Protein AF-A0A8D9LXT5-F1 (afdb_monomer_lite)

Secondary structure (DSSP, 8-state):
--SSSS--PPPP-SHHHHHHHHHHTTSPPPP--SSPP---EEETTEEESS--HHHHIIIIISHHHHHHHHHHGGGGT-TT---SSHHHHHHHHHS--STHHHHHHHHHHHHHHHHHHHHHHHHHHH-----HHHHHHHHHHHHHHHHHTTTTSHHHHHHHHHHHTT-

pLDDT: mean 80.19, std 13.58, range [46.47, 96.38]

Foldseek 3Di:
DDPPFADPDDDDPDPVSVVVNVVVRVDGPPPPDPDDDQDFDDDPRDTHNDDDLVLLCLCFNPPQNVLLCCLLCVLLVRNPDGDSDPVSLVCVLVPDDDPLSSVLSVLLSVLSSVLSVVQVVCCVPVVDHDHSVVSSVVSLVSSLVVLVVVVVDVSSVVSNCSSPVRD

Radius of gyration: 23.9 Å; chains: 1; bounding box: 64×50×37 Å

Sequence (167 aa):
ACPGNSWNLPHPRTDNEVLLHAHLTTVAPPMQTTSEDKYFWRVDGAQLNKFSAARNHILLTCGYSSEIWRLVLPRLASPNVCFMNWTELLSWIKEPASGNVSILKKIATQSTVHHIWRQRNNILHNQVLIPPNTVFRIIDREVRNILLGRRDKRKYTTLLSSWLQFT

Structure (mmCIF, N/CA/C/O backbone):
data_AF-A0A8D9LXT5-F1
#
_entry.id   AF-A0A8D9LXT5-F1
#
loop_
_atom_site.group_PDB
_atom_site.id
_atom_site.type_symbol
_atom_site.label_atom_id
_atom_site.label_alt_id
_atom_site.label_comp_id
_atom_site.label_asym_id
_atom_site.label_entity_id
_atom_site.label_seq_id
_atom_site.pdbx_PDB_ins_code
_atom_site.Cartn_x
_atom_site.Cartn_y
_atom_site.Cartn_z
_atom_site.occupancy
_atom_site.B_iso_or_equiv
_atom_site.auth_seq_id
_atom_site.auth_comp_id
_atom_site.auth_asym_id
_atom_site.auth_atom_id
_atom_site.pdbx_PDB_model_num
ATOM 1 N N . ALA A 1 1 ? 32.777 -14.911 17.651 1.00 46.47 1 ALA A N 1
ATOM 2 C CA . ALA A 1 1 ? 34.186 -14.479 17.734 1.00 46.47 1 ALA A CA 1
ATOM 3 C C . ALA A 1 1 ? 35.069 -15.714 17.594 1.00 46.47 1 ALA A C 1
ATOM 5 O O . ALA A 1 1 ? 34.849 -16.660 18.340 1.00 46.47 1 ALA A O 1
ATOM 6 N N . CYS A 1 2 ? 35.966 -15.757 16.604 1.00 52.22 2 CYS A N 1
ATOM 7 C CA . CYS A 1 2 ? 36.851 -16.898 16.334 1.00 52.22 2 CYS A CA 1
ATOM 8 C C . CYS A 1 2 ? 38.045 -16.867 17.302 1.00 52.22 2 CYS A C 1
ATOM 10 O O . CYS A 1 2 ? 38.934 -16.037 17.100 1.00 52.22 2 CYS A O 1
ATOM 12 N N . PRO A 1 3 ? 38.107 -17.699 18.354 1.00 52.59 3 PRO A N 1
ATOM 13 C CA . PRO A 1 3 ? 39.251 -17.689 19.250 1.00 52.59 3 PRO A CA 1
ATOM 14 C C . PRO A 1 3 ? 40.412 -18.395 18.541 1.00 52.59 3 PRO A C 1
ATOM 16 O O . PRO A 1 3 ? 40.383 -19.605 18.367 1.00 52.59 3 PRO A O 1
ATOM 19 N N . GLY A 1 4 ? 41.405 -17.620 18.098 1.00 58.19 4 GLY A N 1
ATOM 20 C CA . GLY A 1 4 ? 42.671 -18.122 17.555 1.00 58.19 4 GLY A CA 1
ATOM 21 C C . GLY A 1 4 ? 42.590 -18.694 16.139 1.00 58.19 4 GLY A C 1
ATOM 22 O O . GLY A 1 4 ? 42.284 -19.865 15.982 1.00 58.19 4 GLY A O 1
ATOM 23 N N . ASN A 1 5 ? 42.910 -17.871 15.128 1.00 64.31 5 ASN A N 1
ATOM 24 C CA . ASN A 1 5 ? 43.338 -18.199 13.749 1.00 64.31 5 ASN A CA 1
ATOM 25 C C . ASN A 1 5 ? 42.746 -19.428 13.014 1.00 64.31 5 ASN A C 1
ATOM 27 O O . ASN A 1 5 ? 43.299 -19.854 12.004 1.00 64.31 5 ASN A O 1
ATOM 31 N N . SER A 1 6 ? 41.612 -19.963 13.457 1.00 66.50 6 SER A N 1
ATOM 32 C CA . SER A 1 6 ? 41.026 -21.212 12.976 1.00 66.50 6 SER A CA 1
ATOM 33 C C . SER A 1 6 ? 39.534 -21.022 12.733 1.00 66.50 6 SER A C 1
ATOM 35 O O . SER A 1 6 ? 38.857 -20.286 13.460 1.00 66.50 6 SER A O 1
ATOM 37 N N . TRP A 1 7 ? 39.008 -21.694 11.709 1.00 74.94 7 TRP A N 1
ATOM 38 C CA . TRP A 1 7 ? 37.572 -21.743 11.457 1.00 74.94 7 TRP A CA 1
ATOM 39 C C . TRP A 1 7 ? 36.876 -22.559 12.547 1.00 74.94 7 TRP A C 1
ATOM 41 O O . TRP A 1 7 ? 37.212 -23.719 12.768 1.00 74.94 7 TRP A O 1
ATOM 51 N N . ASN A 1 8 ? 35.883 -21.969 13.215 1.00 77.44 8 ASN A N 1
ATOM 52 C CA . ASN A 1 8 ? 35.031 -22.699 14.151 1.00 77.44 8 ASN A CA 1
ATOM 53 C C . ASN A 1 8 ? 33.875 -23.350 13.375 1.00 77.44 8 ASN A C 1
ATOM 55 O O . ASN A 1 8 ? 32.803 -22.758 13.242 1.00 77.44 8 ASN A O 1
ATOM 59 N N . LEU A 1 9 ? 34.138 -24.521 12.788 1.00 78.94 9 LEU A N 1
ATOM 60 C CA . LEU A 1 9 ? 33.161 -25.279 12.005 1.00 78.94 9 LEU A CA 1
ATOM 61 C C . LEU A 1 9 ? 32.528 -26.384 12.867 1.00 78.94 9 LEU A C 1
ATOM 63 O O . LEU A 1 9 ? 33.246 -27.068 13.601 1.00 78.94 9 LEU A O 1
ATOM 67 N N . PRO A 1 10 ? 31.202 -26.591 12.790 1.00 80.38 10 PRO A N 1
ATOM 68 C CA . PRO A 1 10 ? 30.554 -27.730 13.431 1.00 80.38 10 PRO A CA 1
ATOM 69 C C . PRO A 1 10 ? 30.988 -29.055 12.779 1.00 80.38 10 PRO A C 1
ATOM 71 O O . PRO A 1 10 ? 31.561 -29.077 11.692 1.00 80.38 10 PRO A O 1
ATOM 74 N N . HIS A 1 11 ? 30.704 -30.183 13.434 1.00 84.50 11 HIS A N 1
ATOM 75 C CA . HIS A 1 11 ? 30.995 -31.497 12.854 1.00 84.50 11 HIS A CA 1
ATOM 76 C C . HIS A 1 11 ? 30.159 -31.718 11.578 1.00 84.50 11 HIS A C 1
ATOM 78 O O . HIS A 1 11 ? 28.929 -31.634 11.667 1.00 84.50 11 HIS A O 1
ATOM 84 N N . PRO A 1 12 ? 30.780 -32.053 10.429 1.00 85.12 12 PRO A N 1
ATOM 85 C CA . PRO A 1 12 ? 30.055 -32.272 9.187 1.00 85.12 12 PRO A CA 1
ATOM 86 C C . PRO A 1 12 ? 29.144 -33.497 9.288 1.00 85.12 12 PRO A C 1
ATOM 88 O O . PRO A 1 12 ? 29.523 -34.524 9.851 1.00 85.12 12 PRO A O 1
ATOM 91 N N . ARG A 1 13 ? 27.925 -33.396 8.765 1.00 86.56 13 ARG A N 1
ATOM 92 C CA . ARG A 1 13 ? 26.906 -34.459 8.811 1.00 86.56 13 ARG A CA 1
ATOM 93 C C . ARG A 1 13 ? 26.669 -35.113 7.452 1.00 86.56 13 ARG A C 1
ATOM 95 O O . ARG A 1 13 ? 25.882 -36.050 7.366 1.00 86.56 13 ARG A O 1
ATOM 102 N N . THR A 1 14 ? 27.316 -34.610 6.401 1.00 88.94 14 THR A N 1
ATOM 103 C CA . THR A 1 14 ? 27.191 -35.098 5.021 1.00 88.94 14 THR A CA 1
ATOM 104 C C . THR A 1 14 ? 28.520 -34.988 4.274 1.00 88.94 14 THR A C 1
ATOM 106 O O . THR A 1 14 ? 29.343 -34.138 4.608 1.00 88.94 14 THR A O 1
ATOM 109 N N . ASP A 1 15 ? 28.705 -35.781 3.216 1.00 86.56 15 ASP A N 1
ATOM 110 C CA . ASP A 1 15 ? 29.928 -35.752 2.394 1.00 86.56 15 ASP A CA 1
ATOM 111 C C . ASP A 1 15 ? 30.153 -34.393 1.712 1.00 86.56 15 ASP A C 1
ATOM 113 O O . ASP A 1 15 ? 31.279 -33.904 1.631 1.00 86.56 15 ASP A O 1
ATOM 117 N N . ASN A 1 16 ? 29.073 -33.722 1.298 1.00 85.44 16 ASN A N 1
ATOM 118 C CA . ASN A 1 16 ? 29.146 -32.363 0.750 1.00 85.44 16 ASN A CA 1
ATOM 119 C C . ASN A 1 16 ? 29.665 -31.354 1.786 1.00 85.44 16 ASN A C 1
ATOM 121 O O . ASN A 1 16 ? 30.407 -30.434 1.446 1.00 85.44 16 ASN A O 1
ATOM 125 N N . GLU A 1 17 ? 29.295 -31.529 3.054 1.00 85.81 17 GLU A N 1
ATOM 126 C CA . GLU A 1 17 ? 29.760 -30.690 4.157 1.00 85.81 17 GLU A CA 1
ATOM 127 C C . GLU A 1 17 ? 31.222 -30.994 4.515 1.00 85.81 17 GLU A C 1
ATOM 129 O O . GLU A 1 17 ? 31.982 -30.069 4.784 1.00 85.81 17 GLU A O 1
ATOM 134 N N . VAL A 1 18 ? 31.655 -32.259 4.424 1.00 87.38 18 VAL A N 1
ATOM 135 C CA . VAL A 1 18 ? 33.071 -32.646 4.570 1.00 87.38 18 VAL A CA 1
ATOM 136 C C . VAL A 1 18 ? 33.932 -31.963 3.506 1.00 87.38 18 VAL A C 1
ATOM 138 O O . VAL A 1 18 ? 34.949 -31.357 3.843 1.00 87.38 18 VAL A O 1
ATOM 141 N N . LEU A 1 19 ? 33.516 -32.013 2.236 1.00 87.50 19 LEU A N 1
ATOM 142 C CA . LEU A 1 19 ? 34.229 -31.359 1.133 1.00 87.50 19 LEU A CA 1
ATOM 143 C C . LEU A 1 19 ? 34.277 -29.837 1.306 1.00 87.50 19 LEU A C 1
ATOM 145 O O . LEU A 1 19 ? 35.322 -29.220 1.097 1.00 87.50 19 LEU A O 1
ATOM 149 N N . LEU A 1 20 ? 33.167 -29.234 1.738 1.00 84.38 20 LEU A N 1
ATOM 150 C CA . LEU A 1 20 ? 33.106 -27.806 2.031 1.00 84.38 20 LEU A CA 1
ATOM 151 C C . LEU A 1 20 ? 34.037 -27.428 3.189 1.00 84.38 20 LEU A C 1
ATOM 153 O O . LEU A 1 20 ? 34.778 -26.457 3.079 1.00 84.38 20 LEU A O 1
ATOM 157 N N . HIS A 1 21 ? 34.038 -28.192 4.283 1.00 84.81 21 HIS A N 1
ATOM 158 C CA . HIS A 1 21 ? 34.905 -27.935 5.433 1.00 84.81 21 HIS A CA 1
ATOM 159 C C . HIS A 1 21 ? 36.381 -28.089 5.062 1.00 84.81 21 HIS A C 1
ATOM 161 O O . HIS A 1 21 ? 37.178 -27.222 5.412 1.00 84.81 21 HIS A O 1
ATOM 167 N N . ALA A 1 22 ? 36.732 -29.131 4.301 1.00 85.44 22 ALA A N 1
ATOM 168 C CA . ALA A 1 22 ? 38.084 -29.337 3.789 1.00 85.44 22 ALA A CA 1
ATOM 169 C C . ALA A 1 22 ? 38.539 -28.185 2.885 1.00 85.44 22 ALA A C 1
ATOM 171 O O . ALA A 1 22 ? 39.696 -27.786 2.933 1.00 85.44 22 ALA A O 1
ATOM 172 N N . HIS A 1 23 ? 37.635 -27.619 2.085 1.00 87.06 23 HIS A N 1
ATOM 173 C CA . HIS A 1 23 ? 37.944 -26.435 1.294 1.00 87.06 23 HIS A CA 1
ATOM 174 C C . HIS A 1 23 ? 38.131 -25.192 2.176 1.00 87.06 23 HIS A C 1
ATOM 176 O O . HIS A 1 23 ? 39.128 -24.485 2.044 1.00 87.06 23 HIS A O 1
ATOM 182 N N . LEU A 1 24 ? 37.217 -24.936 3.115 1.00 80.00 24 LEU A N 1
ATOM 183 C CA . LEU A 1 24 ? 37.268 -23.759 3.987 1.00 80.00 24 LEU A CA 1
ATOM 184 C C . LEU A 1 24 ? 38.526 -23.720 4.863 1.00 80.00 24 LEU A C 1
ATOM 186 O O . LEU A 1 24 ? 39.075 -22.641 5.066 1.00 80.00 24 LEU A O 1
ATOM 190 N N . THR A 1 25 ? 39.037 -24.865 5.326 1.00 79.19 25 THR A N 1
ATOM 191 C CA . THR A 1 25 ? 40.287 -24.929 6.107 1.00 79.19 25 THR A CA 1
ATOM 192 C C . THR A 1 25 ? 41.541 -24.594 5.297 1.00 79.19 25 THR A C 1
ATOM 194 O O . THR A 1 25 ? 42.568 -24.283 5.895 1.00 79.19 25 THR A O 1
ATOM 197 N N . THR A 1 26 ? 41.471 -24.596 3.959 1.00 82.19 26 THR A N 1
ATOM 198 C CA . THR A 1 26 ? 42.561 -24.093 3.100 1.00 82.19 26 THR A CA 1
ATOM 199 C C . THR A 1 26 ? 42.563 -22.569 2.972 1.00 82.19 26 THR A C 1
ATOM 201 O O . THR A 1 26 ? 43.559 -21.986 2.546 1.00 82.19 26 THR A O 1
ATOM 204 N N . VAL A 1 27 ? 41.470 -21.905 3.357 1.00 80.94 27 VAL A N 1
ATOM 205 C CA . VAL A 1 27 ? 41.340 -20.447 3.325 1.00 80.94 27 VAL A CA 1
ATOM 206 C C . VAL A 1 27 ? 41.686 -19.902 4.707 1.00 80.94 27 VAL A C 1
ATOM 208 O O . VAL A 1 27 ? 41.140 -20.357 5.708 1.00 80.94 27 VAL A O 1
ATOM 211 N N . ALA A 1 28 ? 42.575 -18.913 4.799 1.00 73.19 28 ALA A N 1
ATOM 212 C CA . ALA A 1 28 ? 42.844 -18.258 6.079 1.00 73.19 28 ALA A CA 1
ATOM 213 C C . ALA A 1 28 ? 41.552 -17.597 6.608 1.00 73.19 28 ALA A C 1
ATOM 215 O O . ALA A 1 28 ? 40.888 -16.887 5.843 1.00 73.19 28 ALA A O 1
ATOM 216 N N . PRO A 1 29 ? 41.163 -17.809 7.881 1.00 68.19 29 PRO A N 1
ATOM 217 C CA . PRO A 1 29 ? 39.977 -17.162 8.417 1.00 68.19 29 PRO A CA 1
ATOM 218 C C . PRO A 1 29 ? 40.169 -15.641 8.395 1.00 68.19 29 PRO A C 1
ATOM 220 O O . PRO A 1 29 ? 41.278 -15.161 8.656 1.00 68.19 29 PRO A O 1
ATOM 223 N N . PRO A 1 30 ? 39.114 -14.864 8.091 1.00 66.56 30 PRO A N 1
ATOM 224 C CA . PRO A 1 30 ? 39.209 -13.414 8.114 1.00 66.56 30 PRO A CA 1
ATOM 225 C C . PRO A 1 30 ? 39.658 -12.969 9.508 1.00 66.56 30 PRO A C 1
ATOM 227 O O . PRO A 1 30 ? 39.121 -13.431 10.519 1.00 66.56 30 PRO A O 1
ATOM 230 N N . MET A 1 31 ? 40.676 -12.102 9.562 1.00 63.97 31 MET A N 1
ATOM 231 C CA . MET A 1 31 ? 41.149 -11.520 10.820 1.00 63.97 31 MET A CA 1
ATOM 232 C C . MET A 1 31 ? 39.954 -10.932 11.572 1.00 63.97 31 MET A C 1
ATOM 234 O O . MET A 1 31 ? 39.068 -10.348 10.948 1.00 63.97 31 MET A O 1
ATOM 238 N N . GLN A 1 32 ? 39.926 -11.070 12.902 1.00 61.72 32 GLN A N 1
ATOM 239 C CA . GLN A 1 32 ? 38.950 -10.344 13.712 1.00 61.72 32 GLN A CA 1
ATOM 240 C C . GLN A 1 32 ? 39.157 -8.849 13.457 1.00 61.72 32 GLN A C 1
ATOM 242 O O . GLN A 1 32 ? 40.109 -8.250 13.953 1.00 61.72 32 GLN A O 1
ATOM 247 N N . THR A 1 33 ? 38.307 -8.252 12.630 1.00 59.31 33 THR A N 1
ATOM 248 C CA . THR A 1 33 ? 38.326 -6.816 12.413 1.00 59.31 33 THR A CA 1
ATOM 249 C C . THR A 1 33 ? 37.704 -6.170 13.640 1.00 59.31 33 THR A C 1
ATOM 251 O O . THR A 1 33 ? 36.550 -6.434 13.958 1.00 59.31 33 THR A O 1
ATOM 254 N N . THR A 1 34 ? 38.442 -5.297 14.323 1.00 58.94 34 THR A N 1
ATOM 255 C CA . THR A 1 34 ? 37.925 -4.480 15.438 1.00 58.94 34 THR A CA 1
ATOM 256 C C . THR A 1 34 ? 36.863 -3.466 14.981 1.00 58.94 34 THR A C 1
ATOM 258 O O . THR A 1 34 ? 36.301 -2.740 15.794 1.00 58.94 34 THR A O 1
ATOM 261 N N . SER A 1 35 ? 36.596 -3.372 13.675 1.00 65.25 35 SER A N 1
ATOM 262 C CA . SER A 1 35 ? 35.530 -2.544 13.123 1.00 65.25 35 SER A CA 1
ATOM 263 C C . SER A 1 35 ? 34.171 -3.223 13.287 1.00 65.25 35 SER A C 1
ATOM 265 O O . SER A 1 35 ? 34.002 -4.350 12.827 1.00 65.25 35 SER A O 1
ATOM 267 N N . GLU A 1 36 ? 33.205 -2.514 13.875 1.00 70.06 36 GLU A N 1
ATOM 268 C CA . GLU A 1 36 ? 31.796 -2.928 13.916 1.00 70.06 36 GLU A CA 1
ATOM 269 C C . GLU A 1 36 ? 31.252 -3.283 12.525 1.00 70.06 36 GLU A C 1
ATOM 271 O O . GLU A 1 36 ? 31.521 -2.589 11.535 1.00 70.06 36 GLU A O 1
ATOM 276 N N . ASP A 1 37 ? 30.425 -4.329 12.476 1.00 67.94 37 ASP A N 1
ATOM 277 C CA . ASP A 1 37 ? 29.693 -4.731 11.279 1.00 67.94 37 ASP A CA 1
ATOM 278 C C . ASP A 1 37 ? 28.812 -3.581 10.767 1.00 67.94 37 ASP A C 1
ATOM 280 O O . ASP A 1 37 ? 27.947 -3.055 11.472 1.00 67.94 37 ASP A O 1
ATOM 284 N N . LYS A 1 38 ? 28.997 -3.202 9.497 1.00 60.53 38 LYS A N 1
ATOM 285 C CA . LYS A 1 38 ? 28.170 -2.192 8.823 1.00 60.53 38 LYS A CA 1
ATOM 286 C C . LYS A 1 38 ? 27.173 -2.866 7.891 1.00 60.53 38 LYS A C 1
ATOM 288 O O . LYS A 1 38 ? 27.542 -3.424 6.860 1.00 60.53 38 LYS A O 1
ATOM 293 N N . TYR A 1 39 ? 25.892 -2.756 8.227 1.00 63.12 39 TYR A N 1
ATOM 294 C CA . TYR A 1 39 ? 24.794 -3.221 7.384 1.00 63.12 39 TYR A CA 1
ATOM 295 C C . TYR A 1 39 ? 24.537 -2.241 6.230 1.00 63.12 39 TYR A C 1
ATOM 297 O O . TYR A 1 39 ? 24.443 -1.031 6.436 1.00 63.12 39 TYR A O 1
ATOM 305 N N . PHE A 1 40 ? 24.366 -2.763 5.017 1.00 49.62 40 PHE A N 1
ATOM 306 C CA . PHE A 1 40 ? 23.981 -1.998 3.827 1.00 49.62 40 PHE A CA 1
ATOM 307 C C . PHE A 1 40 ? 22.894 -2.747 3.048 1.00 49.62 40 PHE A C 1
ATOM 309 O O . PHE A 1 40 ? 22.807 -3.975 3.096 1.00 49.62 40 PHE A O 1
ATOM 316 N N . TRP A 1 41 ? 22.072 -2.015 2.296 1.00 59.00 41 TRP A N 1
ATOM 317 C CA . TRP A 1 41 ? 21.102 -2.608 1.373 1.00 59.00 41 TRP A CA 1
ATOM 318 C C . TRP A 1 41 ? 21.765 -2.846 0.013 1.00 59.00 41 TRP A C 1
ATOM 320 O O . TRP A 1 41 ? 22.553 -2.015 -0.428 1.00 59.00 41 TRP A O 1
ATOM 330 N N . ARG A 1 42 ? 21.450 -3.949 -0.675 1.00 48.59 42 ARG A N 1
ATOM 331 C CA . ARG A 1 42 ? 21.870 -4.182 -2.070 1.00 48.59 42 ARG A CA 1
ATOM 332 C C . ARG A 1 42 ? 20.652 -4.326 -2.978 1.00 48.59 42 ARG A C 1
ATOM 334 O O . ARG A 1 42 ? 19.762 -5.114 -2.671 1.00 48.59 42 ARG A O 1
ATOM 341 N N . VAL A 1 43 ? 20.629 -3.581 -4.083 1.00 53.75 43 VAL A N 1
ATOM 342 C CA . VAL A 1 43 ? 19.646 -3.713 -5.176 1.00 53.75 43 VAL A CA 1
ATOM 343 C C . VAL A 1 43 ? 20.415 -3.641 -6.496 1.00 53.75 43 VAL A C 1
ATOM 345 O O . VAL A 1 43 ? 21.220 -2.730 -6.664 1.00 53.75 43 VAL A O 1
ATOM 348 N N . ASP A 1 44 ? 20.222 -4.620 -7.387 1.00 51.97 44 ASP A N 1
ATOM 349 C CA . ASP A 1 44 ? 20.863 -4.709 -8.715 1.00 51.97 44 ASP A CA 1
ATOM 350 C C . ASP A 1 44 ? 22.392 -4.495 -8.703 1.00 51.97 44 ASP A C 1
ATOM 352 O O . ASP A 1 44 ? 22.963 -3.803 -9.540 1.00 51.97 44 ASP A O 1
ATOM 356 N N . GLY A 1 45 ? 23.074 -5.068 -7.705 1.00 57.19 45 GLY A N 1
ATOM 357 C CA . GLY A 1 45 ? 24.534 -4.981 -7.559 1.00 57.19 45 GLY A CA 1
ATOM 358 C C . GLY A 1 45 ? 25.056 -3.692 -6.910 1.00 57.19 45 GLY A C 1
ATOM 359 O O . GLY A 1 45 ? 26.218 -3.652 -6.511 1.00 57.19 45 GLY A O 1
ATOM 360 N N . ALA A 1 46 ? 24.215 -2.675 -6.705 1.00 52.47 46 ALA A N 1
ATOM 361 C CA . ALA A 1 46 ? 24.601 -1.427 -6.049 1.00 52.47 46 ALA A CA 1
ATOM 362 C C . ALA A 1 46 ? 24.354 -1.473 -4.528 1.00 52.47 46 ALA A C 1
ATOM 364 O O . ALA A 1 46 ? 23.276 -1.864 -4.069 1.00 52.47 46 ALA A O 1
ATOM 365 N N . GLN A 1 47 ? 25.348 -1.056 -3.733 1.00 61.19 47 GLN A N 1
ATOM 366 C CA . GLN A 1 47 ? 25.221 -0.883 -2.280 1.00 61.19 47 GLN A CA 1
ATOM 367 C C . GLN A 1 47 ? 24.597 0.479 -1.946 1.00 61.19 47 GLN A C 1
ATOM 369 O O . GLN A 1 47 ? 25.068 1.516 -2.406 1.00 61.19 47 GLN A O 1
ATOM 374 N N . LEU A 1 48 ? 23.552 0.480 -1.118 1.00 55.56 48 LEU A N 1
ATOM 375 C CA . LEU A 1 48 ? 22.853 1.671 -0.649 1.00 55.56 48 LEU A CA 1
ATOM 376 C C . LEU A 1 48 ? 22.922 1.775 0.876 1.00 55.56 48 LEU A C 1
ATOM 378 O O . LEU A 1 48 ? 22.506 0.881 1.617 1.00 55.56 48 LEU A O 1
ATOM 382 N N . ASN A 1 49 ? 23.390 2.934 1.332 1.00 46.75 49 ASN A N 1
ATOM 383 C CA . ASN A 1 49 ? 23.610 3.248 2.747 1.00 46.75 49 ASN A CA 1
ATOM 384 C C . ASN A 1 49 ? 22.346 3.837 3.406 1.00 46.75 49 ASN A C 1
ATOM 386 O O . ASN A 1 49 ? 22.335 4.131 4.600 1.00 46.75 49 ASN A O 1
ATOM 390 N N . LYS A 1 50 ? 21.286 4.060 2.612 1.00 52.16 50 LYS A N 1
ATOM 391 C CA . LYS A 1 50 ? 19.987 4.607 3.016 1.00 52.16 50 LYS A CA 1
ATOM 392 C C . LYS A 1 50 ? 18.852 4.018 2.180 1.00 52.16 50 LYS A C 1
ATOM 394 O O . LYS A 1 50 ? 19.046 3.457 1.107 1.00 52.16 50 LYS A O 1
ATOM 399 N N . PHE A 1 51 ? 17.656 4.172 2.732 1.00 48.94 51 PHE A N 1
ATOM 400 C CA . PHE A 1 51 ? 16.380 3.727 2.200 1.00 48.94 51 PHE A CA 1
ATOM 401 C C . PHE A 1 51 ? 16.133 4.123 0.723 1.00 48.94 51 PHE A C 1
ATOM 403 O O . PHE A 1 51 ? 16.377 5.257 0.320 1.00 48.94 51 PHE A O 1
ATOM 410 N N . SER A 1 52 ? 15.604 3.181 -0.068 1.00 57.72 52 SER A N 1
ATOM 411 C CA . SER A 1 52 ? 15.353 3.350 -1.503 1.00 57.72 52 SER A CA 1
ATOM 412 C C . SER A 1 52 ? 14.156 4.266 -1.775 1.00 57.72 52 SER A C 1
ATOM 414 O O . SER A 1 52 ? 13.006 3.895 -1.524 1.00 57.72 52 SER A O 1
ATOM 416 N N . ALA A 1 53 ? 14.414 5.430 -2.379 1.00 59.41 53 ALA A N 1
ATOM 417 C CA . ALA A 1 53 ? 13.388 6.302 -2.956 1.00 59.41 53 ALA A CA 1
ATOM 418 C C . ALA A 1 53 ? 12.451 5.543 -3.915 1.00 59.41 53 ALA A C 1
ATOM 420 O O . ALA A 1 53 ? 11.269 5.876 -4.007 1.00 59.41 53 ALA A O 1
ATOM 421 N N . ALA A 1 54 ? 12.937 4.457 -4.535 1.00 72.50 54 ALA A N 1
ATOM 422 C CA . ALA A 1 54 ? 12.105 3.581 -5.342 1.00 72.50 54 ALA A CA 1
ATOM 423 C C . ALA A 1 54 ? 10.963 2.974 -4.517 1.00 72.50 54 ALA A C 1
ATOM 425 O O . ALA A 1 54 ? 9.845 2.962 -5.004 1.00 72.50 54 ALA A O 1
ATOM 426 N N . ARG A 1 55 ? 11.160 2.545 -3.258 1.00 83.38 55 ARG A N 1
ATOM 427 C CA . ARG A 1 55 ? 10.048 2.010 -2.442 1.00 83.38 55 ARG A CA 1
ATOM 428 C C . ARG A 1 55 ? 8.973 3.070 -2.191 1.00 83.38 55 ARG A C 1
ATOM 430 O O . ARG A 1 55 ? 7.801 2.741 -2.325 1.00 83.38 55 ARG A O 1
ATOM 437 N N . ASN A 1 56 ? 9.336 4.306 -1.834 1.00 86.50 56 ASN A N 1
ATOM 438 C CA . ASN A 1 56 ? 8.334 5.371 -1.665 1.00 86.50 56 ASN A CA 1
ATOM 439 C C . ASN A 1 56 ? 7.588 5.622 -2.976 1.00 86.50 56 ASN A C 1
ATOM 441 O O . ASN A 1 56 ? 6.363 5.671 -2.980 1.00 86.50 56 ASN A O 1
ATOM 445 N N . HIS A 1 57 ? 8.320 5.711 -4.087 1.00 86.12 57 HIS A N 1
ATOM 446 C CA . HIS A 1 57 ? 7.716 5.896 -5.395 1.00 86.12 57 HIS A CA 1
ATOM 447 C C . HIS A 1 57 ? 6.763 4.752 -5.745 1.00 86.12 57 HIS A C 1
ATOM 449 O O . HIS A 1 57 ? 5.573 4.959 -5.931 1.00 86.12 57 HIS A O 1
ATOM 455 N N . ILE A 1 58 ? 7.256 3.520 -5.742 1.00 88.62 58 ILE A N 1
ATOM 456 C CA . ILE A 1 58 ? 6.497 2.333 -6.124 1.00 88.62 58 ILE A CA 1
ATOM 457 C C . ILE A 1 58 ? 5.299 2.110 -5.208 1.00 88.62 58 ILE A C 1
ATOM 459 O O . ILE A 1 58 ? 4.252 1.721 -5.699 1.00 88.62 58 ILE A O 1
ATOM 463 N N . LEU A 1 59 ? 5.425 2.293 -3.893 1.00 91.31 59 LEU A N 1
ATOM 464 C CA . LEU A 1 59 ? 4.343 1.948 -2.968 1.00 91.31 59 LEU A CA 1
ATOM 465 C C . LEU A 1 59 ? 3.367 3.098 -2.717 1.00 91.31 59 LEU A C 1
ATOM 467 O O . LEU A 1 59 ? 2.239 2.821 -2.316 1.00 91.31 59 LEU A O 1
ATOM 471 N N . LEU A 1 60 ? 3.780 4.355 -2.908 1.00 90.88 60 LEU A N 1
ATOM 472 C CA . LEU A 1 60 ? 3.018 5.521 -2.446 1.00 90.88 60 LEU A CA 1
ATOM 473 C C . LEU A 1 60 ? 2.760 6.550 -3.552 1.00 90.88 60 LEU A C 1
ATOM 475 O O . LEU A 1 60 ? 1.609 6.928 -3.745 1.00 90.88 60 LEU A O 1
ATOM 479 N N . THR A 1 61 ? 3.791 6.993 -4.283 1.00 88.94 61 THR A N 1
ATOM 480 C CA . THR A 1 61 ? 3.687 8.214 -5.116 1.00 88.94 61 THR A CA 1
ATOM 481 C C . THR A 1 61 ? 3.619 7.989 -6.628 1.00 88.94 61 THR A C 1
ATOM 483 O O . THR A 1 61 ? 3.279 8.909 -7.367 1.00 88.94 61 THR A O 1
ATOM 486 N N . CYS A 1 62 ? 3.922 6.788 -7.121 1.00 89.69 62 CYS A N 1
ATOM 487 C CA . CYS A 1 62 ? 3.779 6.425 -8.531 1.00 89.69 62 CYS A CA 1
ATOM 488 C C . CYS A 1 62 ? 2.307 6.514 -8.954 1.00 89.69 62 CYS A C 1
ATOM 490 O O . CYS A 1 62 ? 1.436 6.132 -8.178 1.00 89.69 62 CYS A O 1
ATOM 492 N N . GLY A 1 63 ? 2.036 6.936 -10.196 1.00 89.75 63 GLY A N 1
ATOM 493 C CA . GLY A 1 63 ? 0.675 7.118 -10.719 1.00 89.75 63 GLY A CA 1
ATOM 494 C C . GLY A 1 63 ? -0.237 5.893 -10.569 1.00 89.75 63 GLY A C 1
ATOM 495 O O . GLY A 1 63 ? -1.432 6.033 -10.338 1.00 89.75 63 GLY A O 1
ATOM 496 N N . TYR A 1 64 ? 0.324 4.683 -10.640 1.00 91.44 64 TYR A N 1
ATOM 497 C CA . TYR A 1 64 ? -0.430 3.451 -10.396 1.00 91.44 64 TYR A CA 1
ATOM 498 C C . TYR A 1 64 ? -0.873 3.323 -8.928 1.00 91.44 64 TYR A C 1
ATOM 500 O O . TYR A 1 64 ? -2.021 3.003 -8.620 1.00 91.44 64 TYR A O 1
ATOM 508 N N . SER A 1 65 ? 0.056 3.572 -8.013 1.00 93.69 65 SER A N 1
ATOM 509 C CA . SER A 1 65 ? -0.121 3.380 -6.575 1.00 93.69 65 SER A CA 1
ATOM 510 C C . SER A 1 65 ? -0.945 4.499 -5.958 1.00 93.69 65 SER A C 1
ATOM 512 O O . SER A 1 65 ? -1.790 4.229 -5.106 1.00 93.69 65 SER A O 1
ATOM 514 N N . SER A 1 66 ? -0.757 5.736 -6.423 1.00 92.94 66 SER A N 1
ATOM 515 C CA . SER A 1 66 ? -1.557 6.887 -6.010 1.00 92.94 66 SER A CA 1
ATOM 516 C C . SER A 1 66 ? -3.033 6.695 -6.351 1.00 92.94 66 SER A C 1
ATOM 518 O O . SER A 1 66 ? -3.883 7.002 -5.520 1.00 92.94 66 SER A O 1
ATOM 520 N N . GLU A 1 67 ? -3.348 6.100 -7.504 1.00 94.25 67 GLU A N 1
ATOM 521 C CA . GLU A 1 67 ? -4.726 5.789 -7.887 1.00 94.25 67 GLU A CA 1
ATOM 522 C C . GLU A 1 67 ? -5.363 4.748 -6.955 1.00 94.25 67 GLU A C 1
ATOM 524 O O . GLU A 1 67 ? -6.512 4.899 -6.542 1.00 94.25 67 GLU A O 1
ATOM 529 N N . ILE A 1 68 ? -4.611 3.724 -6.540 1.00 95.56 68 ILE A N 1
ATOM 530 C CA . ILE A 1 68 ? -5.098 2.758 -5.543 1.00 95.56 68 ILE A CA 1
ATOM 531 C C . ILE A 1 68 ? -5.335 3.451 -4.197 1.00 95.56 68 ILE A C 1
ATOM 533 O O . ILE A 1 68 ? -6.396 3.278 -3.596 1.00 95.56 68 ILE A O 1
ATOM 537 N N . TRP A 1 69 ? -4.387 4.267 -3.727 1.00 95.50 69 TRP A N 1
ATOM 538 C CA . TRP A 1 69 ? -4.549 5.017 -2.479 1.00 95.50 69 TRP A CA 1
ATOM 539 C C . TRP A 1 69 ? -5.741 5.977 -2.531 1.00 95.50 69 TRP A C 1
ATOM 541 O O . TRP A 1 69 ? -6.485 6.057 -1.555 1.00 95.50 69 TRP A O 1
ATOM 551 N N . ARG A 1 70 ? -5.996 6.622 -3.675 1.00 93.56 70 ARG A N 1
ATOM 552 C CA . ARG A 1 70 ? -7.161 7.490 -3.906 1.00 93.56 70 ARG A CA 1
ATOM 553 C C . ARG A 1 70 ? -8.491 6.749 -3.736 1.00 93.56 70 ARG A C 1
ATOM 555 O O . ARG A 1 70 ? -9.464 7.348 -3.290 1.00 93.56 70 ARG A O 1
ATOM 562 N N . LEU A 1 71 ? -8.538 5.455 -4.055 1.00 93.44 71 LEU A N 1
ATOM 563 C CA . LEU A 1 71 ? -9.725 4.613 -3.865 1.00 93.44 71 LEU A CA 1
ATOM 564 C C . LEU A 1 71 ? -9.845 4.071 -2.430 1.00 93.44 71 LEU A C 1
ATOM 566 O O . LEU A 1 71 ? -10.953 3.932 -1.911 1.00 93.44 71 LEU A O 1
ATOM 570 N N . VAL A 1 72 ? -8.717 3.774 -1.775 1.00 93.75 72 VAL A N 1
ATOM 571 C CA . VAL A 1 72 ? -8.673 3.179 -0.426 1.00 93.75 72 VAL A CA 1
ATOM 572 C C . VAL A 1 72 ? -8.880 4.216 0.681 1.00 93.75 72 VAL A C 1
ATOM 574 O O . VAL A 1 72 ? -9.609 3.960 1.635 1.00 93.75 72 VAL A O 1
ATOM 577 N N . LEU A 1 73 ? -8.258 5.389 0.589 1.00 91.94 73 LEU A N 1
ATOM 578 C CA . LEU A 1 73 ? -8.250 6.388 1.663 1.00 91.94 73 LEU A CA 1
ATOM 579 C C . LEU A 1 73 ? -9.632 6.958 2.034 1.00 91.94 73 LEU A C 1
ATOM 581 O O . LEU A 1 73 ? -9.896 7.116 3.232 1.00 91.94 73 LEU A O 1
ATOM 585 N N . PRO A 1 74 ? -10.560 7.190 1.085 1.00 90.06 74 PRO A N 1
ATOM 586 C CA . PRO A 1 74 ? -11.937 7.545 1.421 1.00 90.06 74 PRO A CA 1
ATOM 587 C C . PRO A 1 74 ? -12.643 6.480 2.274 1.00 90.06 74 PRO A C 1
ATOM 589 O O . PRO A 1 74 ? -13.409 6.829 3.167 1.00 90.06 74 PRO A O 1
ATOM 592 N N . ARG A 1 75 ? -12.320 5.187 2.095 1.00 87.12 75 ARG A N 1
ATOM 593 C CA . ARG A 1 75 ? -12.870 4.071 2.900 1.00 87.12 75 ARG A CA 1
ATOM 594 C C . ARG A 1 75 ? -12.431 4.108 4.365 1.00 87.12 75 ARG A C 1
ATOM 596 O O . ARG A 1 75 ? -13.015 3.436 5.208 1.00 87.12 75 ARG A O 1
ATOM 603 N N . LEU A 1 76 ? -11.398 4.893 4.661 1.00 86.25 76 LEU A N 1
ATOM 604 C CA . LEU A 1 76 ? -10.831 5.104 5.991 1.00 86.25 76 LEU A CA 1
ATOM 605 C C . LEU A 1 76 ? -11.208 6.482 6.558 1.00 86.25 76 LEU A C 1
ATOM 607 O O . LEU A 1 76 ? -10.544 6.959 7.479 1.00 86.25 76 LEU A O 1
ATOM 611 N N . ALA A 1 77 ? -12.224 7.142 5.981 1.00 83.56 77 ALA A N 1
ATOM 612 C CA . ALA A 1 77 ? -12.626 8.514 6.303 1.00 83.56 77 ALA A CA 1
ATOM 613 C C . ALA A 1 77 ? -11.450 9.514 6.253 1.00 83.56 77 ALA A C 1
ATOM 615 O O . ALA A 1 77 ? -11.416 10.495 6.990 1.00 83.56 77 ALA A O 1
ATOM 616 N N . SER A 1 78 ? -10.458 9.243 5.397 1.00 83.75 78 SER A N 1
ATOM 617 C CA . SER A 1 78 ? -9.213 10.010 5.290 1.00 83.75 78 SER A CA 1
ATOM 618 C C . SER A 1 78 ? -8.941 10.475 3.846 1.00 83.75 78 SER A C 1
ATOM 620 O O . SER A 1 78 ? -7.828 10.287 3.359 1.00 83.75 78 SER A O 1
ATOM 622 N N . PRO A 1 79 ? -9.917 11.066 3.124 1.00 80.50 79 PRO A N 1
ATOM 623 C CA . PRO A 1 79 ? -9.789 11.351 1.688 1.00 80.50 79 PRO A CA 1
ATOM 624 C C . PRO A 1 79 ? -8.689 12.368 1.344 1.00 80.50 79 PRO A C 1
ATOM 626 O O . PRO A 1 79 ? -8.174 12.345 0.234 1.00 80.50 79 PRO A O 1
ATOM 629 N N . ASN A 1 80 ? -8.316 13.233 2.292 1.00 83.19 80 ASN A N 1
ATOM 630 C CA . ASN A 1 80 ? -7.323 14.295 2.092 1.00 83.19 80 ASN A CA 1
ATOM 631 C C . ASN A 1 80 ? -5.887 13.864 2.425 1.00 83.19 80 ASN A C 1
ATOM 633 O O . ASN A 1 80 ? -4.965 14.673 2.347 1.00 83.19 80 ASN A O 1
ATOM 637 N N . VAL A 1 81 ? -5.688 12.617 2.853 1.00 85.75 81 VAL A N 1
ATOM 638 C CA . VAL A 1 81 ? -4.357 12.125 3.204 1.00 85.75 81 VAL A CA 1
ATOM 639 C C . VAL A 1 81 ? -3.590 11.789 1.927 1.00 85.75 81 VAL A C 1
ATOM 641 O O . VAL A 1 81 ? -4.121 11.188 0.999 1.00 85.75 81 VAL A O 1
ATOM 644 N N . CYS A 1 82 ? -2.318 12.157 1.881 1.00 84.62 82 CYS A N 1
ATOM 645 C CA . CYS A 1 82 ? -1.391 11.735 0.844 1.00 84.62 82 CYS A CA 1
ATOM 646 C C . CYS A 1 82 ? -0.058 11.412 1.513 1.00 84.62 82 CYS A C 1
ATOM 648 O O . CYS A 1 82 ? 0.366 12.135 2.412 1.00 84.62 82 CYS A O 1
ATOM 650 N N . PHE A 1 83 ? 0.583 10.320 1.101 1.00 87.50 83 PHE A N 1
ATOM 651 C CA . PHE A 1 83 ? 1.854 9.889 1.673 1.00 87.50 83 PHE A CA 1
ATOM 652 C C . PHE A 1 83 ? 2.969 10.125 0.660 1.00 87.50 83 PHE A C 1
ATOM 654 O O . PHE A 1 83 ? 3.016 9.466 -0.379 1.00 87.50 83 PHE A O 1
ATOM 661 N N . MET A 1 84 ? 3.897 11.023 0.976 1.00 85.31 84 MET A N 1
ATOM 662 C CA . MET A 1 84 ? 5.078 11.280 0.147 1.00 85.31 84 MET A CA 1
ATOM 663 C C . MET A 1 84 ? 6.226 10.339 0.498 1.00 85.31 84 MET A C 1
ATOM 665 O O . MET A 1 84 ? 7.102 10.046 -0.320 1.00 85.31 84 MET A O 1
ATOM 669 N N . ASN A 1 85 ? 6.225 9.830 1.728 1.00 87.50 85 ASN A N 1
ATOM 670 C CA . ASN A 1 85 ? 7.227 8.894 2.194 1.00 87.50 85 ASN A CA 1
ATOM 671 C C . ASN A 1 85 ? 6.665 7.874 3.186 1.00 87.50 85 ASN A C 1
ATOM 673 O O . ASN A 1 85 ? 5.602 8.027 3.783 1.00 87.50 85 ASN A O 1
ATOM 677 N N . TRP A 1 86 ? 7.426 6.798 3.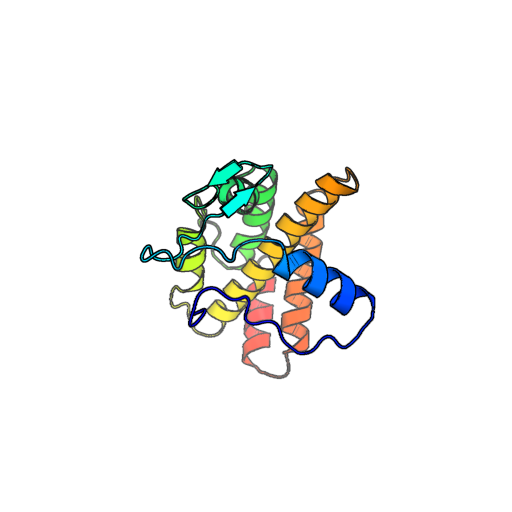366 1.00 86.56 86 TRP A N 1
ATOM 678 C CA . TRP A 1 86 ? 7.068 5.718 4.275 1.00 86.56 86 TRP A CA 1
ATOM 679 C C . TRP A 1 86 ? 6.939 6.163 5.735 1.00 86.56 86 TRP A C 1
ATOM 681 O O . TRP A 1 86 ? 6.162 5.577 6.483 1.00 86.56 86 TRP A O 1
ATOM 691 N N . THR A 1 87 ? 7.691 7.182 6.154 1.00 87.94 87 THR A N 1
ATOM 692 C CA . THR A 1 87 ? 7.636 7.688 7.529 1.00 87.94 87 THR A CA 1
ATOM 693 C C . THR A 1 87 ? 6.280 8.326 7.816 1.00 87.94 87 THR A C 1
ATOM 695 O O . THR A 1 87 ? 5.681 8.002 8.836 1.00 87.94 87 THR A O 1
ATOM 698 N N . GLU A 1 88 ? 5.751 9.144 6.902 1.00 89.62 88 GLU A N 1
ATOM 699 C CA . GLU A 1 88 ? 4.399 9.716 6.993 1.00 89.62 88 GLU A CA 1
ATOM 700 C C . GLU A 1 88 ? 3.327 8.630 7.088 1.00 89.62 88 GLU A C 1
ATOM 702 O O . GLU A 1 88 ? 2.474 8.683 7.974 1.00 89.62 88 GLU A O 1
ATOM 707 N N . LEU A 1 89 ? 3.418 7.602 6.236 1.00 90.69 89 LEU A N 1
ATOM 708 C CA . LEU A 1 89 ? 2.504 6.462 6.288 1.00 90.69 89 LEU A CA 1
ATOM 709 C C . LEU A 1 89 ? 2.545 5.780 7.664 1.00 90.69 89 LEU A C 1
ATOM 711 O O . LEU A 1 89 ? 1.505 5.547 8.277 1.00 90.69 89 LEU A O 1
ATOM 715 N N . LEU A 1 90 ? 3.739 5.470 8.178 1.00 89.38 90 LEU A N 1
ATOM 716 C CA . LEU A 1 90 ? 3.884 4.818 9.481 1.00 89.38 90 LEU A CA 1
ATOM 717 C C . LEU A 1 90 ? 3.387 5.693 10.636 1.00 89.38 90 LEU A C 1
ATOM 719 O O . LEU A 1 90 ? 2.765 5.165 11.559 1.00 89.38 90 LEU A O 1
ATOM 723 N N . SER A 1 91 ? 3.649 6.998 10.597 1.00 88.50 91 SER A N 1
ATOM 724 C CA . SER A 1 91 ? 3.152 7.948 11.594 1.00 88.50 91 SER A CA 1
ATOM 725 C C . SER A 1 91 ? 1.626 7.992 11.595 1.00 88.50 91 SER A C 1
ATOM 727 O O . SER A 1 91 ? 1.021 7.871 12.655 1.00 88.50 91 SER A O 1
ATOM 729 N N . TRP A 1 92 ? 0.996 8.035 10.420 1.00 89.88 92 TRP A N 1
ATOM 730 C CA . TRP A 1 92 ? -0.463 8.038 10.282 1.00 89.88 92 TRP A CA 1
ATOM 731 C C . TRP A 1 92 ? -1.134 6.735 10.758 1.00 89.88 92 TRP A C 1
ATOM 733 O O . TRP A 1 92 ? -2.232 6.761 11.320 1.00 89.88 92 TRP A O 1
ATOM 743 N N . ILE A 1 93 ? -0.477 5.581 10.585 1.00 88.75 93 ILE A N 1
ATOM 744 C CA . ILE A 1 93 ? -0.958 4.297 11.133 1.00 88.75 93 ILE A CA 1
ATOM 745 C C . ILE A 1 93 ? -0.862 4.273 12.667 1.00 88.75 93 ILE A C 1
ATOM 747 O O . ILE A 1 93 ? -1.697 3.653 13.335 1.00 88.75 93 ILE A O 1
ATOM 751 N N . LYS A 1 94 ? 0.197 4.878 13.219 1.00 85.88 94 LYS A N 1
ATOM 752 C CA . LYS A 1 94 ? 0.474 4.924 14.663 1.00 85.88 94 LYS A CA 1
ATOM 753 C C . LYS A 1 94 ? -0.327 5.998 15.390 1.00 85.88 94 LYS A C 1
ATOM 755 O O . LYS A 1 94 ? -0.469 5.897 16.605 1.00 85.88 94 LYS A O 1
ATOM 760 N N . GLU A 1 95 ? -0.829 6.992 14.665 1.00 85.38 95 GLU A N 1
ATOM 761 C CA . GLU A 1 95 ? -1.645 8.061 15.218 1.00 85.38 95 GLU A CA 1
ATOM 762 C C . GLU A 1 95 ? -2.835 7.475 16.001 1.00 85.38 95 GLU A C 1
ATOM 764 O O . GLU A 1 95 ? -3.529 6.579 15.494 1.00 85.38 95 GLU A O 1
ATOM 769 N N . PRO A 1 96 ? -3.070 7.936 17.242 1.00 72.62 96 PRO A N 1
ATOM 770 C CA . PRO A 1 96 ? -4.158 7.444 18.071 1.00 72.62 96 PRO A CA 1
ATOM 771 C C . PRO A 1 96 ? -5.508 7.823 17.451 1.00 72.62 96 PRO A C 1
ATOM 773 O O . PRO A 1 96 ? -6.055 8.895 17.677 1.00 72.62 96 PRO A O 1
ATOM 776 N N . ALA A 1 97 ? -6.060 6.912 16.654 1.00 70.12 97 ALA A N 1
ATOM 777 C CA . ALA A 1 97 ? -7.441 6.971 16.200 1.00 70.12 97 ALA A CA 1
ATOM 778 C C . ALA A 1 97 ? -8.377 6.412 17.283 1.00 70.12 97 ALA A C 1
ATOM 780 O O . ALA A 1 97 ? -7.967 5.603 18.121 1.00 70.12 97 ALA A O 1
ATOM 781 N N . SER A 1 98 ? -9.654 6.792 17.239 1.00 65.31 98 SER A N 1
ATOM 782 C CA . SER A 1 98 ? -10.692 6.291 18.143 1.00 65.31 98 SER A CA 1
ATOM 783 C C . SER A 1 98 ? -10.838 4.760 18.050 1.00 65.31 98 SER A C 1
ATOM 785 O O . SER A 1 98 ? -11.527 4.201 17.195 1.00 65.31 98 SER A O 1
ATOM 787 N N . GLY A 1 99 ? -10.151 4.049 18.948 1.00 66.38 99 GLY A N 1
ATOM 788 C CA . GLY A 1 99 ? -10.267 2.607 19.165 1.00 66.38 99 GLY A CA 1
ATOM 789 C C . GLY A 1 99 ? -10.132 1.757 17.896 1.00 66.38 99 GLY A C 1
ATOM 790 O O . GLY A 1 99 ? -9.052 1.612 17.322 1.00 66.38 99 GLY A O 1
ATOM 791 N N . ASN A 1 100 ? -11.245 1.143 17.481 1.00 65.81 100 ASN A N 1
ATOM 792 C CA . ASN A 1 100 ? -11.284 0.132 16.424 1.00 65.81 100 ASN A CA 1
ATOM 793 C C . ASN A 1 100 ? -10.754 0.658 15.076 1.00 65.81 100 ASN A C 1
ATOM 795 O O . ASN A 1 100 ? -10.186 -0.122 14.310 1.00 65.81 100 ASN A O 1
ATOM 799 N N . VAL A 1 101 ? -10.877 1.963 14.798 1.00 76.00 101 VAL A N 1
ATOM 800 C CA . VAL A 1 101 ? -10.426 2.595 13.542 1.00 76.00 101 VAL A CA 1
ATOM 801 C C . VAL A 1 101 ? -8.923 2.390 13.307 1.00 76.00 101 VAL A C 1
ATOM 803 O O . VAL A 1 101 ? -8.499 2.212 12.167 1.00 76.00 101 VAL A O 1
ATOM 806 N N . SER A 1 102 ? -8.111 2.299 14.369 1.00 81.62 102 SER A N 1
ATOM 807 C CA . SER A 1 102 ? -6.675 1.993 14.254 1.00 81.62 102 SER A CA 1
ATOM 808 C C . SER A 1 102 ? -6.418 0.598 13.668 1.00 81.62 102 SER A C 1
ATOM 810 O O . SER A 1 102 ? -5.495 0.410 12.876 1.00 81.62 102 SER A O 1
ATOM 812 N N . ILE A 1 103 ? -7.252 -0.391 14.010 1.00 84.94 103 ILE A N 1
ATOM 813 C CA . ILE A 1 103 ? -7.146 -1.749 13.456 1.00 84.94 103 ILE A CA 1
ATOM 814 C C . ILE A 1 103 ? -7.509 -1.732 11.971 1.00 84.94 103 ILE A C 1
ATOM 816 O O . ILE A 1 103 ? -6.805 -2.337 11.166 1.00 84.94 103 ILE A O 1
ATOM 820 N N . LEU A 1 104 ? -8.566 -1.004 11.602 1.00 87.56 104 LEU A N 1
ATOM 821 C CA . LEU A 1 104 ? -8.989 -0.880 10.210 1.00 87.56 104 LEU A CA 1
ATOM 822 C C . LEU A 1 104 ? -7.922 -0.194 9.347 1.00 87.56 104 LEU A C 1
ATOM 824 O O . LEU A 1 104 ? -7.584 -0.727 8.293 1.00 87.56 104 LEU A O 1
ATOM 828 N N . LYS A 1 105 ? -7.324 0.910 9.828 1.00 90.06 105 LYS A N 1
ATOM 829 C CA . LYS A 1 105 ? -6.178 1.565 9.170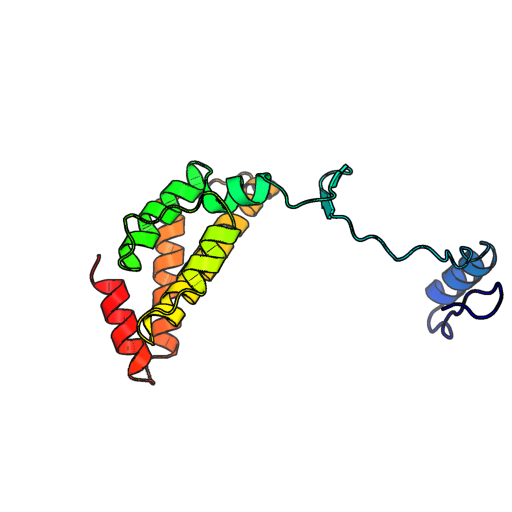 1.00 90.06 105 LYS A CA 1
ATOM 830 C C . LYS A 1 105 ? -5.049 0.562 8.911 1.00 90.06 105 LYS A C 1
ATOM 832 O O . LYS A 1 105 ? -4.575 0.452 7.787 1.00 90.06 105 LYS A O 1
ATOM 837 N N . LYS A 1 106 ? -4.664 -0.223 9.925 1.00 91.06 106 LYS A N 1
ATOM 838 C CA . LYS A 1 106 ? -3.591 -1.229 9.810 1.00 91.06 106 LYS A CA 1
ATOM 839 C C . LYS A 1 106 ? -3.896 -2.302 8.767 1.00 91.06 106 LYS A C 1
ATOM 841 O O . LYS A 1 106 ? -3.030 -2.589 7.946 1.00 91.06 106 LYS A O 1
ATOM 846 N N . ILE A 1 107 ? -5.101 -2.877 8.793 1.00 92.38 107 ILE A N 1
ATOM 847 C CA . ILE A 1 107 ? -5.517 -3.919 7.841 1.00 92.38 107 ILE A CA 1
ATOM 848 C C . ILE A 1 107 ? -5.524 -3.351 6.419 1.00 92.38 107 ILE A C 1
ATOM 850 O O . ILE A 1 107 ? -4.862 -3.895 5.542 1.00 92.38 107 ILE A O 1
ATOM 854 N N . ALA A 1 108 ? -6.202 -2.221 6.201 1.00 93.69 108 ALA A N 1
ATOM 855 C CA . ALA A 1 108 ? -6.313 -1.620 4.877 1.00 93.69 108 ALA A CA 1
ATOM 856 C C . ALA A 1 108 ? -4.946 -1.214 4.310 1.00 93.69 108 ALA A C 1
ATOM 858 O O . ALA A 1 108 ? -4.658 -1.490 3.145 1.00 93.69 108 ALA A O 1
ATOM 859 N N . THR A 1 109 ? -4.069 -0.620 5.127 1.00 94.31 109 THR A N 1
ATOM 860 C CA . THR A 1 109 ? -2.701 -0.298 4.707 1.00 94.31 109 THR A CA 1
ATOM 861 C C . THR A 1 109 ? -1.900 -1.549 4.364 1.00 94.31 109 THR A C 1
ATOM 863 O O . THR A 1 109 ? -1.223 -1.565 3.337 1.00 94.31 109 THR A O 1
ATOM 866 N N . GLN A 1 110 ? -1.976 -2.600 5.185 1.00 95.00 110 GLN A N 1
ATOM 867 C CA . GLN A 1 110 ? -1.238 -3.837 4.940 1.00 95.00 110 GLN A CA 1
ATOM 868 C C . GLN A 1 110 ? -1.699 -4.524 3.648 1.00 95.00 110 GLN A C 1
ATOM 870 O O . GLN A 1 110 ? -0.844 -4.848 2.820 1.00 95.00 110 GLN A O 1
ATOM 875 N N . SER A 1 111 ? -3.009 -4.675 3.429 1.00 96.06 111 SER A N 1
ATOM 876 C CA . SER A 1 111 ? -3.546 -5.238 2.182 1.00 96.06 111 SER A CA 1
ATOM 877 C C . SER A 1 111 ? -3.163 -4.377 0.972 1.00 96.06 111 SER A C 1
ATOM 879 O O . SER A 1 111 ? -2.711 -4.904 -0.042 1.00 96.06 111 SER A O 1
ATOM 881 N N . THR A 1 112 ? -3.247 -3.047 1.079 1.00 96.12 112 THR A N 1
ATOM 882 C CA . THR A 1 112 ? -2.897 -2.130 -0.023 1.00 96.12 112 THR A CA 1
ATOM 883 C C . THR A 1 112 ? -1.429 -2.251 -0.424 1.00 96.12 112 THR A C 1
ATOM 885 O O . THR A 1 112 ? -1.120 -2.474 -1.595 1.00 96.12 112 THR A O 1
ATOM 888 N N . VAL A 1 113 ? -0.513 -2.179 0.546 1.00 95.19 113 VAL A N 1
ATOM 889 C CA . VAL A 1 113 ? 0.929 -2.331 0.296 1.00 95.19 113 VAL A CA 1
ATOM 890 C C . VAL A 1 113 ? 1.241 -3.704 -0.295 1.00 95.19 113 VAL A C 1
ATOM 892 O O . VAL A 1 113 ? 2.018 -3.796 -1.248 1.00 95.19 113 VAL A O 1
ATOM 895 N N . HIS A 1 114 ? 0.624 -4.762 0.239 1.00 95.38 114 HIS A N 1
ATOM 896 C CA . HIS A 1 114 ? 0.805 -6.121 -0.259 1.00 95.38 114 HIS A CA 1
ATOM 897 C C . HIS A 1 114 ? 0.409 -6.243 -1.734 1.00 95.38 114 HIS A C 1
ATOM 899 O O . HIS A 1 114 ? 1.198 -6.743 -2.535 1.00 95.38 114 HIS A O 1
ATOM 905 N N . HIS A 1 115 ? -0.774 -5.756 -2.117 1.00 96.00 115 HIS A N 1
ATOM 906 C CA . HIS A 1 115 ? -1.254 -5.879 -3.495 1.00 96.00 115 HIS A CA 1
ATOM 907 C C . HIS A 1 115 ? -0.506 -4.990 -4.484 1.00 96.00 115 HIS A C 1
ATOM 909 O O . HIS A 1 115 ? -0.277 -5.420 -5.612 1.00 96.00 115 HIS A O 1
ATOM 915 N N . ILE A 1 116 ? -0.058 -3.798 -4.079 1.00 94.69 116 ILE A N 1
ATOM 916 C CA . ILE A 1 116 ? 0.811 -2.964 -4.924 1.00 94.69 116 ILE A CA 1
ATOM 917 C C . ILE A 1 116 ? 2.139 -3.684 -5.189 1.00 94.69 116 ILE A C 1
ATOM 919 O O . ILE A 1 116 ? 2.581 -3.784 -6.336 1.00 94.69 116 ILE A O 1
ATOM 923 N N . TRP A 1 117 ? 2.761 -4.240 -4.145 1.00 93.62 117 TRP A N 1
ATOM 924 C CA . TRP A 1 117 ? 3.998 -5.007 -4.292 1.00 93.62 117 TRP A CA 1
ATOM 925 C C . TRP A 1 117 ? 3.796 -6.265 -5.144 1.00 93.62 117 TRP A C 1
ATOM 927 O O . TRP A 1 117 ? 4.578 -6.532 -6.058 1.00 93.62 117 TRP A O 1
ATOM 937 N N . ARG A 1 118 ? 2.705 -7.003 -4.912 1.00 93.31 118 ARG A N 1
ATOM 938 C CA . ARG A 1 118 ? 2.335 -8.173 -5.716 1.00 93.31 118 ARG A CA 1
ATOM 939 C C . ARG A 1 118 ? 2.152 -7.801 -7.185 1.00 93.31 118 ARG A C 1
ATOM 941 O O . ARG A 1 118 ? 2.612 -8.537 -8.052 1.00 93.31 118 ARG A O 1
ATOM 948 N N . GLN A 1 119 ? 1.534 -6.657 -7.469 1.00 92.12 119 GLN A N 1
ATOM 949 C CA . GLN A 1 119 ? 1.342 -6.194 -8.835 1.00 92.12 119 GLN A CA 1
ATOM 950 C C . GLN A 1 119 ? 2.661 -5.818 -9.516 1.00 92.12 119 GLN A C 1
ATOM 952 O O . GLN A 1 119 ? 2.870 -6.191 -10.669 1.00 92.12 119 GLN A O 1
ATOM 957 N N . ARG A 1 120 ? 3.586 -5.156 -8.811 1.00 89.12 120 ARG A N 1
ATOM 958 C CA . ARG A 1 120 ? 4.949 -4.925 -9.321 1.00 89.12 120 ARG A CA 1
ATOM 959 C C . ARG A 1 120 ? 5.612 -6.244 -9.726 1.00 89.12 120 ARG A C 1
ATOM 961 O O . ARG A 1 120 ? 6.183 -6.325 -10.808 1.00 89.12 120 ARG A O 1
ATOM 968 N N . ASN A 1 121 ? 5.516 -7.271 -8.885 1.00 89.12 121 ASN A N 1
ATOM 969 C CA . ASN A 1 121 ? 6.106 -8.576 -9.187 1.00 89.12 121 ASN A CA 1
ATOM 970 C C . ASN A 1 121 ? 5.409 -9.269 -10.360 1.00 89.12 121 ASN A C 1
ATOM 972 O O . ASN A 1 121 ? 6.069 -9.918 -11.163 1.00 89.12 121 ASN A O 1
ATOM 976 N N . ASN A 1 122 ? 4.091 -9.110 -10.489 1.00 89.06 122 ASN A N 1
ATOM 977 C CA . ASN A 1 122 ? 3.345 -9.640 -11.625 1.00 89.06 122 ASN A CA 1
ATOM 978 C C . ASN A 1 122 ? 3.795 -9.004 -12.949 1.00 89.06 122 ASN A C 1
ATOM 980 O O . ASN A 1 122 ? 3.922 -9.697 -13.953 1.00 89.06 122 ASN A O 1
ATOM 984 N N . ILE A 1 123 ? 4.104 -7.706 -12.944 1.00 84.75 123 ILE A N 1
ATOM 985 C CA . ILE A 1 123 ? 4.698 -7.032 -14.105 1.00 84.75 123 ILE A CA 1
ATOM 986 C C . ILE A 1 123 ? 6.108 -7.574 -14.357 1.00 84.75 123 ILE A C 1
ATOM 988 O O . ILE A 1 123 ? 6.413 -7.952 -15.478 1.00 84.75 123 ILE A O 1
ATOM 992 N N . LEU A 1 124 ? 6.945 -7.670 -13.319 1.00 81.38 124 LEU A N 1
ATOM 993 C CA . LEU A 1 124 ? 8.330 -8.134 -13.448 1.00 81.38 124 LEU A CA 1
ATOM 994 C C . LEU A 1 124 ? 8.423 -9.546 -14.053 1.00 81.38 124 LEU A C 1
ATOM 996 O O . LEU A 1 124 ? 9.213 -9.772 -14.964 1.00 81.38 124 LEU A O 1
ATOM 1000 N N . HIS A 1 125 ? 7.621 -10.484 -13.546 1.00 79.06 125 HIS A N 1
ATOM 1001 C CA . HIS A 1 125 ? 7.718 -11.900 -13.908 1.00 79.06 125 HIS A CA 1
ATOM 1002 C C . HIS A 1 125 ? 6.805 -12.306 -15.063 1.00 79.06 125 HIS A C 1
ATOM 1004 O O . HIS A 1 125 ? 7.195 -13.143 -15.868 1.00 79.06 125 HIS A O 1
ATOM 1010 N N . ASN A 1 126 ? 5.608 -11.721 -15.151 1.00 87.56 126 ASN A N 1
ATOM 1011 C CA . ASN A 1 126 ? 4.583 -12.151 -16.103 1.00 87.56 126 ASN A CA 1
ATOM 1012 C C . ASN A 1 126 ? 4.257 -11.079 -17.151 1.00 87.56 126 ASN A C 1
ATOM 1014 O O . ASN A 1 126 ? 3.479 -11.355 -18.056 1.00 87.56 126 ASN A O 1
ATOM 1018 N N . GLN A 1 127 ? 4.807 -9.861 -17.033 1.00 87.88 127 GLN A N 1
ATOM 1019 C CA . GLN A 1 127 ? 4.509 -8.720 -17.912 1.00 87.88 127 GLN A CA 1
ATOM 1020 C C . GLN A 1 127 ? 3.013 -8.350 -17.956 1.00 87.88 127 GLN A C 1
ATOM 1022 O O . GLN A 1 127 ? 2.530 -7.752 -18.913 1.00 87.88 127 GLN A O 1
ATOM 1027 N N . VAL A 1 128 ? 2.263 -8.677 -16.895 1.00 86.62 128 VAL A N 1
ATOM 1028 C CA . VAL A 1 128 ? 0.819 -8.415 -16.810 1.00 86.62 128 VAL A CA 1
ATOM 1029 C C . VAL A 1 128 ? 0.533 -7.236 -15.881 1.00 86.62 128 VAL A C 1
ATOM 1031 O O . VAL A 1 128 ? 0.747 -7.300 -14.663 1.00 86.62 128 VAL A O 1
ATOM 1034 N N . LEU A 1 129 ? -0.036 -6.168 -16.448 1.00 89.38 129 LEU A N 1
ATOM 1035 C CA . LEU A 1 129 ? -0.569 -5.035 -15.696 1.00 89.38 129 LEU A CA 1
ATOM 1036 C C . LEU A 1 129 ? -2.056 -5.240 -15.376 1.00 89.38 129 LEU A C 1
ATOM 1038 O O . LEU A 1 129 ? -2.902 -5.195 -16.264 1.00 89.38 129 LEU A O 1
ATOM 1042 N N . ILE A 1 130 ? -2.386 -5.426 -14.099 1.00 92.69 130 ILE A N 1
ATOM 1043 C CA . ILE A 1 130 ? -3.771 -5.418 -13.626 1.00 92.69 130 ILE A CA 1
ATOM 1044 C C . ILE A 1 130 ? -4.160 -3.958 -13.360 1.00 92.69 130 ILE A C 1
ATOM 1046 O O . ILE A 1 130 ? -3.409 -3.267 -12.678 1.00 92.69 130 ILE A O 1
ATOM 1050 N N . PRO A 1 131 ? -5.308 -3.463 -13.855 1.00 94.62 131 PRO A N 1
ATOM 1051 C CA . PRO A 1 131 ? -5.719 -2.081 -13.619 1.00 94.62 131 PRO A CA 1
ATOM 1052 C C . PRO A 1 131 ? -5.934 -1.756 -12.125 1.00 94.62 131 PRO A C 1
ATOM 1054 O O . PRO A 1 131 ? -6.456 -2.610 -11.396 1.00 94.62 131 PRO A O 1
ATOM 1057 N N . PRO A 1 132 ? -5.659 -0.511 -11.676 1.00 94.25 132 PRO A N 1
ATOM 1058 C CA . PRO A 1 132 ? -5.823 -0.085 -10.279 1.00 94.25 132 PRO A CA 1
ATOM 1059 C C . PRO A 1 132 ? -7.201 -0.400 -9.688 1.00 94.25 132 PRO A C 1
ATOM 1061 O O . PRO A 1 132 ? -7.298 -0.915 -8.578 1.00 94.25 132 PRO A O 1
ATOM 1064 N N . ASN A 1 133 ? -8.271 -0.172 -10.456 1.00 94.81 133 ASN A N 1
ATOM 1065 C CA . ASN A 1 133 ? -9.650 -0.452 -10.042 1.00 94.81 133 ASN A CA 1
ATOM 1066 C C . ASN A 1 133 ? -9.895 -1.936 -9.731 1.00 94.81 133 ASN A C 1
ATOM 1068 O O . ASN A 1 133 ? -10.624 -2.275 -8.798 1.00 94.81 133 ASN A O 1
ATOM 1072 N N . THR A 1 134 ? -9.279 -2.836 -10.497 1.00 95.50 134 THR A N 1
ATOM 1073 C CA . THR A 1 134 ? -9.403 -4.282 -10.287 1.00 95.50 134 THR A CA 1
ATOM 1074 C C . THR A 1 134 ? -8.650 -4.700 -9.030 1.00 95.50 134 THR A C 1
ATOM 1076 O O . THR A 1 134 ? -9.188 -5.448 -8.215 1.00 95.50 134 THR A O 1
ATOM 1079 N N . VAL A 1 135 ? -7.444 -4.163 -8.820 1.00 96.38 135 VAL A N 1
ATOM 1080 C CA . VAL A 1 135 ? -6.686 -4.388 -7.582 1.00 96.38 135 VAL A CA 1
ATOM 1081 C C . VAL A 1 135 ? -7.424 -3.824 -6.368 1.00 96.38 135 VAL A C 1
ATOM 1083 O O . VAL A 1 135 ? -7.521 -4.504 -5.350 1.00 96.38 135 VAL A O 1
ATOM 1086 N N . PHE A 1 136 ? -8.037 -2.647 -6.486 1.00 95.94 136 PHE A N 1
ATOM 1087 C CA . PHE A 1 136 ? -8.882 -2.085 -5.437 1.00 95.94 136 PHE A CA 1
ATOM 1088 C C . PHE A 1 136 ? -10.050 -3.011 -5.072 1.00 95.94 136 PHE A C 1
ATOM 1090 O O . PHE A 1 136 ? -10.283 -3.240 -3.890 1.00 95.94 136 PHE A O 1
ATOM 1097 N N . ARG A 1 137 ? -10.748 -3.610 -6.048 1.00 95.38 137 ARG A N 1
ATOM 1098 C CA . ARG A 1 137 ? -11.821 -4.587 -5.767 1.00 95.38 137 ARG A CA 1
ATOM 1099 C C . ARG A 1 137 ? -11.311 -5.817 -5.012 1.00 95.38 137 ARG A C 1
ATOM 1101 O O . ARG A 1 137 ? -12.020 -6.348 -4.159 1.00 95.38 137 ARG A O 1
ATOM 1108 N N . ILE A 1 138 ? -10.092 -6.269 -5.313 1.00 95.62 138 ILE A N 1
ATOM 1109 C CA . ILE A 1 138 ? -9.448 -7.372 -4.587 1.00 95.62 138 ILE A CA 1
ATOM 1110 C C . ILE A 1 138 ? -9.157 -6.949 -3.140 1.00 95.62 138 ILE A C 1
ATOM 1112 O O . ILE A 1 138 ? -9.515 -7.685 -2.222 1.00 95.62 138 ILE A O 1
ATOM 1116 N N . ILE A 1 139 ? -8.583 -5.757 -2.940 1.00 95.50 139 ILE A N 1
ATOM 1117 C CA . ILE A 1 139 ? -8.314 -5.185 -1.611 1.00 95.50 139 ILE A CA 1
ATOM 1118 C C . ILE A 1 139 ? -9.616 -5.032 -0.813 1.00 95.50 139 ILE A C 1
ATOM 1120 O O . ILE A 1 139 ? -9.691 -5.491 0.321 1.00 95.50 139 ILE A O 1
ATOM 1124 N N . ASP A 1 140 ? -10.660 -4.435 -1.396 1.00 93.25 140 ASP A N 1
ATOM 1125 C CA . ASP A 1 140 ? -11.963 -4.240 -0.748 1.00 93.25 140 ASP A CA 1
ATOM 1126 C C . ASP A 1 140 ? -12.565 -5.575 -0.290 1.00 93.25 140 ASP A C 1
ATOM 1128 O O . ASP A 1 140 ? -12.982 -5.710 0.862 1.00 93.25 140 ASP A O 1
ATOM 1132 N N . ARG A 1 141 ? -12.537 -6.596 -1.155 1.00 92.56 141 ARG A N 1
ATOM 1133 C CA . ARG A 1 141 ? -13.008 -7.940 -0.802 1.00 92.56 141 ARG A CA 1
ATOM 1134 C C . ARG A 1 141 ? -12.176 -8.566 0.317 1.00 92.56 141 ARG A C 1
ATOM 1136 O O . ARG A 1 141 ? -12.749 -9.166 1.223 1.00 92.56 141 ARG A O 1
ATOM 1143 N N . GLU A 1 142 ? -10.853 -8.443 0.272 1.00 94.19 142 GLU A N 1
ATOM 1144 C CA . GLU A 1 142 ? -9.966 -8.974 1.311 1.00 94.19 142 GLU A CA 1
ATOM 1145 C C . GLU A 1 142 ? -10.226 -8.309 2.666 1.00 94.19 142 GLU A C 1
ATOM 1147 O O . GLU A 1 142 ? -10.442 -9.008 3.656 1.00 94.19 142 GLU A O 1
ATOM 1152 N N . VAL A 1 143 ? -10.291 -6.976 2.706 1.00 91.75 143 VAL A N 1
ATOM 1153 C CA . VAL A 1 143 ? -10.576 -6.219 3.932 1.00 91.75 143 VAL A CA 1
ATOM 1154 C C . VAL A 1 143 ? -11.931 -6.639 4.504 1.00 91.75 143 VAL A C 1
ATOM 1156 O O . VAL A 1 143 ? -12.018 -6.972 5.687 1.00 91.75 143 VAL A O 1
ATOM 1159 N N . ARG A 1 144 ? -12.979 -6.722 3.673 1.00 90.69 144 ARG A N 1
ATOM 1160 C CA . ARG A 1 144 ? -14.304 -7.209 4.097 1.00 90.69 144 ARG A CA 1
ATOM 1161 C C . ARG A 1 144 ? -14.241 -8.623 4.663 1.00 90.69 144 ARG A C 1
ATOM 1163 O O . ARG A 1 144 ? -14.815 -8.864 5.720 1.00 90.69 144 ARG A O 1
ATOM 1170 N N . ASN A 1 145 ? -13.526 -9.538 4.011 1.00 90.25 145 ASN A N 1
ATOM 1171 C CA . ASN A 1 145 ? -13.375 -10.915 4.483 1.00 90.25 145 ASN A CA 1
ATOM 1172 C C . ASN A 1 145 ? -12.651 -10.983 5.836 1.00 90.25 145 ASN A C 1
ATOM 1174 O O . ASN A 1 145 ? -13.088 -11.719 6.719 1.00 90.25 145 ASN A O 1
ATOM 1178 N N . ILE A 1 146 ? -11.591 -10.191 6.035 1.00 89.06 146 ILE A N 1
ATOM 1179 C CA . ILE A 1 146 ? -10.863 -10.122 7.313 1.00 89.06 146 ILE A CA 1
ATOM 1180 C C . ILE A 1 146 ? -11.774 -9.594 8.430 1.00 89.06 146 ILE A C 1
ATOM 1182 O O . ILE A 1 146 ? -11.744 -10.110 9.550 1.00 89.06 146 ILE A O 1
ATOM 1186 N N . LEU A 1 147 ? -12.594 -8.578 8.140 1.00 85.75 147 LEU A N 1
ATOM 1187 C CA . LEU A 1 147 ? -13.542 -8.019 9.106 1.00 85.75 147 LEU A CA 1
ATOM 1188 C C . LEU A 1 147 ? -14.683 -9.000 9.422 1.00 85.75 147 LEU A C 1
ATOM 1190 O O . LEU A 1 147 ? -15.019 -9.190 10.591 1.00 85.75 147 LEU A O 1
ATOM 1194 N N . LEU A 1 148 ? -15.242 -9.657 8.402 1.00 84.56 148 LEU A N 1
ATOM 1195 C CA . LEU A 1 148 ? -16.309 -10.653 8.541 1.00 84.56 148 LEU A CA 1
ATOM 1196 C C . LEU A 1 148 ? -15.840 -11.899 9.298 1.00 84.56 148 LEU A C 1
ATOM 1198 O O . LEU A 1 148 ? -16.551 -12.372 10.179 1.00 84.56 148 LEU A O 1
ATOM 1202 N N . GLY A 1 149 ? -14.622 -12.378 9.037 1.00 81.75 149 GLY A N 1
ATOM 1203 C 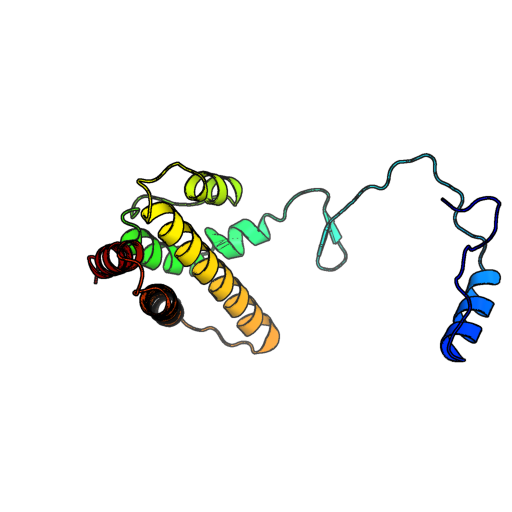CA . GLY A 1 149 ? -14.027 -13.515 9.746 1.00 81.75 149 GLY A CA 1
ATOM 1204 C C . GLY A 1 149 ? -13.742 -13.252 11.230 1.00 81.75 149 GLY A C 1
ATOM 1205 O O . GLY A 1 149 ? -13.364 -14.165 11.955 1.00 81.75 149 GLY A O 1
ATOM 1206 N N . ARG A 1 150 ? -13.907 -12.008 11.701 1.00 77.69 150 ARG A N 1
ATOM 1207 C CA . ARG A 1 150 ? -13.733 -11.603 13.107 1.00 77.69 150 ARG A CA 1
ATOM 1208 C C . ARG A 1 150 ? -14.998 -10.968 13.701 1.00 77.69 150 AR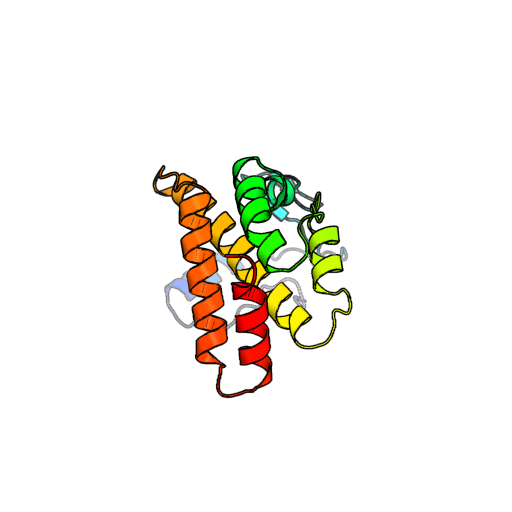G A C 1
ATOM 1210 O O . ARG A 1 150 ? -14.930 -10.337 14.761 1.00 77.69 150 ARG A O 1
ATOM 1217 N N . ARG A 1 151 ? -16.145 -11.130 13.027 1.00 66.50 151 ARG A N 1
ATOM 1218 C CA . ARG A 1 151 ? -17.427 -10.470 13.335 1.00 66.50 151 ARG A CA 1
ATOM 1219 C C . ARG A 1 151 ? -18.010 -10.835 14.702 1.00 66.50 151 ARG A C 1
ATOM 1221 O O . ARG A 1 151 ? -18.738 -10.021 15.266 1.00 66.50 151 ARG A O 1
ATOM 1228 N N . ASP A 1 152 ? -17.634 -11.979 15.274 1.00 63.53 152 ASP A N 1
ATOM 1229 C CA . ASP A 1 152 ? -18.093 -12.419 16.606 1.00 63.53 152 ASP A CA 1
ATOM 1230 C C . ASP A 1 152 ? -17.745 -11.424 17.723 1.00 63.53 152 ASP A C 1
ATOM 1232 O O . ASP A 1 152 ? -18.346 -11.408 18.797 1.00 63.53 152 ASP A O 1
ATOM 1236 N N . LYS A 1 153 ? -16.799 -10.516 17.467 1.00 66.88 153 LYS A N 1
ATOM 1237 C CA . LYS A 1 153 ? -16.499 -9.390 18.347 1.00 66.88 153 LYS A CA 1
ATOM 1238 C C . LYS A 1 153 ? -17.230 -8.146 17.835 1.00 66.88 153 LYS A C 1
ATOM 1240 O O . LYS A 1 153 ? -16.864 -7.622 16.786 1.00 66.88 153 LYS A O 1
ATOM 1245 N N . ARG A 1 154 ? -18.163 -7.588 18.632 1.00 65.06 154 ARG A N 1
ATOM 1246 C CA . ARG A 1 154 ? -18.928 -6.338 18.344 1.00 65.06 154 ARG A CA 1
ATOM 1247 C C . ARG A 1 154 ? -18.089 -5.223 17.696 1.00 65.06 154 ARG A C 1
ATOM 1249 O O . ARG A 1 154 ? -18.569 -4.521 16.81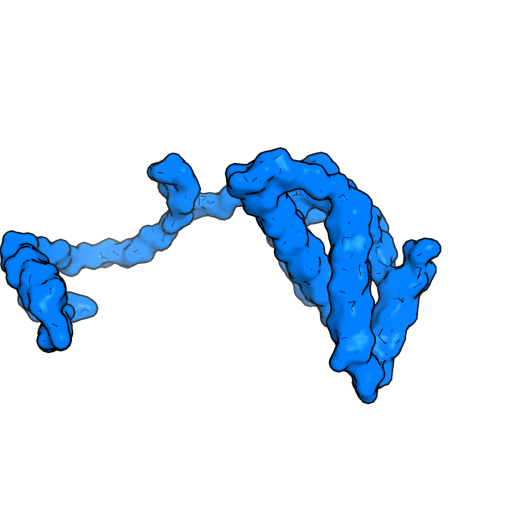3 1.00 65.06 154 ARG A O 1
ATOM 1256 N N . LYS A 1 155 ? -16.821 -5.108 18.101 1.00 66.88 155 LYS A N 1
ATOM 1257 C CA . LYS A 1 155 ? -15.818 -4.177 17.562 1.00 66.88 155 LYS A CA 1
ATOM 1258 C C . LYS A 1 155 ? -15.656 -4.247 16.032 1.00 66.88 155 LYS A C 1
ATOM 1260 O O . LYS A 1 155 ? -15.516 -3.203 15.407 1.00 66.88 155 LYS A O 1
ATOM 1265 N N . TYR A 1 156 ? -15.694 -5.435 15.427 1.00 66.62 156 TYR A N 1
ATOM 1266 C CA . TYR A 1 156 ? -15.490 -5.635 13.985 1.00 66.62 156 TYR A CA 1
ATOM 1267 C C . TYR A 1 156 ? -16.753 -5.377 13.155 1.00 66.62 156 TYR A C 1
ATOM 1269 O O . TYR A 1 156 ? -16.643 -4.966 12.003 1.00 66.62 156 TYR A O 1
ATOM 1277 N N . THR A 1 1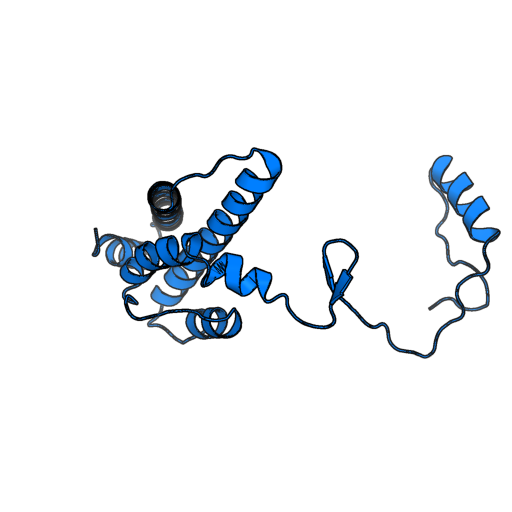57 ? -17.945 -5.514 13.745 1.00 67.31 157 THR A N 1
ATOM 1278 C CA . THR A 1 157 ? -19.205 -5.115 13.097 1.00 67.31 157 THR A CA 1
ATOM 1279 C C . THR A 1 157 ? -19.243 -3.606 12.861 1.00 67.31 157 THR A C 1
ATOM 1281 O O . THR A 1 157 ? -19.551 -3.170 11.757 1.00 67.31 157 THR A O 1
ATOM 1284 N N . THR A 1 158 ? -18.837 -2.803 13.853 1.00 73.50 158 THR A N 1
ATOM 1285 C CA . THR A 1 158 ? -18.724 -1.340 13.703 1.00 73.50 158 THR A CA 1
ATOM 1286 C C . THR A 1 158 ? -17.682 -0.949 12.649 1.00 73.50 158 THR A C 1
ATOM 1288 O O . THR A 1 158 ? -17.882 0.014 11.913 1.00 73.50 158 THR A O 1
ATOM 1291 N N . LEU A 1 159 ? -16.588 -1.713 12.534 1.00 74.62 159 LEU A N 1
ATOM 1292 C CA . LEU A 1 159 ? -15.570 -1.490 11.503 1.00 74.62 159 LEU A CA 1
ATOM 1293 C C . LEU A 1 159 ? -16.061 -1.789 10.098 1.00 74.62 159 LEU A C 1
ATOM 1295 O O . LEU A 1 159 ? -15.781 -1.022 9.181 1.00 74.62 159 LEU A O 1
ATOM 1299 N N . LEU A 1 160 ? -16.800 -2.884 9.935 1.00 76.94 160 LEU A N 1
ATOM 1300 C CA . LEU A 1 160 ? -17.401 -3.222 8.658 1.00 76.94 160 LEU A CA 1
ATOM 1301 C C . LEU A 1 160 ? -18.385 -2.130 8.227 1.00 76.94 160 LEU A C 1
ATOM 1303 O O . LEU A 1 160 ? -18.308 -1.675 7.092 1.00 76.94 160 LEU A O 1
ATOM 1307 N N . SER A 1 161 ? -19.234 -1.642 9.137 1.00 76.31 161 SER A N 1
ATOM 1308 C CA . SER A 1 161 ? -20.130 -0.519 8.841 1.00 76.31 161 SER A CA 1
ATOM 1309 C C . SER A 1 161 ? -19.360 0.732 8.407 1.00 76.31 161 SER A C 1
ATOM 1311 O O . SER A 1 161 ? -19.720 1.336 7.404 1.00 76.31 161 SER A O 1
ATOM 1313 N N . SER A 1 162 ? -18.270 1.087 9.096 1.00 77.69 162 SER A N 1
ATOM 1314 C CA . SER A 1 162 ? -17.432 2.239 8.724 1.00 77.69 162 SER A CA 1
ATOM 1315 C C . SER A 1 162 ? -16.782 2.086 7.342 1.00 77.69 162 SER A C 1
ATOM 1317 O O . SER A 1 162 ? -16.685 3.065 6.611 1.00 77.69 162 SER A O 1
ATOM 1319 N N . TRP A 1 163 ? -16.370 0.874 6.962 1.00 79.44 163 TRP A N 1
ATOM 1320 C CA . TRP A 1 163 ? -15.788 0.598 5.643 1.00 79.44 163 TRP A CA 1
ATOM 1321 C C . TRP A 1 163 ? -16.833 0.646 4.511 1.00 79.44 163 TRP A C 1
ATOM 1323 O O . TRP A 1 163 ? -16.552 1.101 3.399 1.00 79.44 163 TRP A O 1
ATOM 1333 N N . LEU A 1 164 ? -18.057 0.190 4.798 1.00 79.12 164 LEU A N 1
ATOM 1334 C CA . LEU A 1 164 ? -19.173 0.147 3.849 1.00 79.12 164 LEU A CA 1
ATOM 1335 C C . LEU A 1 164 ? -19.881 1.495 3.657 1.00 79.12 164 LEU A C 1
ATOM 1337 O O . LEU A 1 164 ? -20.597 1.648 2.678 1.00 79.12 164 LEU A O 1
ATOM 1341 N N . GLN A 1 165 ? -19.680 2.473 4.542 1.00 72.50 165 GLN A N 1
ATOM 1342 C CA . GLN A 1 165 ? -20.347 3.781 4.459 1.00 72.50 165 GLN A CA 1
ATOM 1343 C C . GLN A 1 165 ? -20.034 4.576 3.183 1.00 72.50 165 GLN A C 1
ATOM 1345 O O . GLN A 1 165 ? -20.794 5.469 2.831 1.00 72.50 165 GLN A O 1
ATOM 1350 N N . PHE A 1 166 ? -18.941 4.260 2.487 1.00 60.38 166 PHE A N 1
ATOM 1351 C CA . PHE A 1 166 ? -18.450 5.048 1.352 1.00 60.38 166 PHE A CA 1
ATOM 1352 C C . PHE A 1 166 ? -18.601 4.340 -0.007 1.00 60.38 166 PHE A C 1
ATOM 1354 O O . PHE A 1 166 ? -17.794 4.579 -0.904 1.00 60.38 166 PHE A O 1
ATOM 1361 N N . THR A 1 167 ? -19.532 3.378 -0.144 1.00 54.75 167 THR A N 1
ATOM 1362 C CA . THR A 1 167 ? -19.785 2.601 -1.387 1.00 54.75 167 THR A CA 1
ATOM 1363 C C . THR A 1 167 ? -20.252 3.450 -2.544 1.00 54.75 167 THR A C 1
ATOM 1365 O O . THR A 1 167 ? -21.251 4.171 -2.357 1.00 54.75 167 THR A O 1
#

Organism: Brassica campestris (NCBI:txid3711)